Protein AF-A0ABD5U8H1-F1 (afdb_monomer_lite)

Radius of gyration: 17.88 Å; chains: 1; bounding box: 56×16×45 Å

Secondary structure (DSSP, 8-state):
-HHHHHHHHHHHHHHHHHHHHHHHHHHHHHSS--HHHHHHHHHHHHHHHHHHHHTT-S-GGGTTTHHHHHHHHHHHHHHHHHHHHHHHHHHHHTTTT-

Structure (mmCIF, N/CA/C/O backbone):
data_AF-A0ABD5U8H1-F1
#
_entry.id   AF-A0ABD5U8H1-F1
#
loop_
_atom_site.group_PDB
_atom_site.id
_atom_site.type_symbol
_atom_site.label_atom_id
_atom_site.label_alt_id
_atom_site.label_comp_id
_atom_site.label_asym_id
_atom_site.label_entity_id
_atom_site.label_seq_id
_atom_site.pdbx_PDB_ins_code
_atom_site.Cartn_x
_atom_site.Cartn_y
_atom_site.Cartn_z
_atom_site.occupancy
_atom_site.B_iso_or_equiv
_atom_site.auth_seq_id
_atom_site.auth_comp_id
_atom_site.auth_asym_id
_atom_site.auth_atom_id
_atom_site.pdbx_PDB_model_num
ATOM 1 N N . MET A 1 1 ? 19.937 7.584 -15.612 1.00 54.69 1 MET A N 1
ATOM 2 C CA . MET A 1 1 ? 18.563 8.091 -15.363 1.00 54.69 1 MET A CA 1
ATOM 3 C C . MET A 1 1 ? 17.659 7.040 -14.706 1.00 54.69 1 MET A C 1
ATOM 5 O O . MET A 1 1 ? 16.770 7.414 -13.962 1.00 54.69 1 MET A O 1
ATOM 9 N N . VAL A 1 2 ? 17.932 5.749 -14.923 1.00 56.09 2 VAL A N 1
ATOM 10 C CA . VAL A 1 2 ? 17.221 4.566 -14.387 1.00 56.09 2 VAL A CA 1
ATOM 11 C C . VAL A 1 2 ? 17.178 4.489 -12.841 1.00 56.09 2 VAL A C 1
ATOM 13 O O . VAL A 1 2 ? 16.199 4.005 -12.281 1.00 56.09 2 VAL A O 1
ATOM 16 N N . ASP A 1 3 ? 18.189 5.034 -12.156 1.00 66.56 3 ASP A N 1
ATOM 17 C CA . ASP A 1 3 ? 18.376 4.924 -10.696 1.00 66.56 3 ASP A CA 1
ATOM 18 C C . ASP A 1 3 ? 17.380 5.772 -9.874 1.00 66.56 3 ASP A C 1
ATOM 20 O O . ASP A 1 3 ? 16.738 5.298 -8.939 1.00 66.56 3 ASP A O 1
ATOM 24 N N . ALA A 1 4 ? 17.143 7.020 -10.292 1.00 78.69 4 ALA A N 1
ATOM 25 C CA . ALA A 1 4 ? 16.217 7.912 -9.591 1.00 78.69 4 ALA A CA 1
ATOM 26 C C . ALA A 1 4 ? 14.754 7.447 -9.705 1.00 78.69 4 ALA A C 1
ATOM 28 O O . ALA A 1 4 ? 13.986 7.586 -8.756 1.00 78.69 4 ALA A O 1
ATOM 29 N N . ALA A 1 5 ? 14.366 6.872 -10.849 1.00 76.69 5 ALA A N 1
ATOM 30 C CA . ALA A 1 5 ? 13.008 6.377 -11.065 1.00 76.69 5 ALA A CA 1
ATOM 31 C C . ALA A 1 5 ? 12.675 5.201 -10.134 1.00 76.69 5 ALA A C 1
ATOM 33 O O . ALA A 1 5 ? 11.600 5.180 -9.539 1.00 76.69 5 ALA A O 1
ATOM 34 N N . LEU A 1 6 ? 13.613 4.263 -9.950 1.00 78.19 6 LEU A N 1
ATOM 35 C CA . LEU A 1 6 ? 13.425 3.117 -9.058 1.00 78.19 6 LEU A CA 1
ATOM 36 C C . LEU A 1 6 ? 13.295 3.557 -7.590 1.00 78.19 6 LEU A C 1
ATOM 38 O O . LEU A 1 6 ? 12.461 3.034 -6.852 1.00 78.19 6 LEU A O 1
ATOM 42 N N . LEU A 1 7 ? 14.077 4.565 -7.192 1.00 85.94 7 LEU A N 1
ATOM 43 C CA . LEU A 1 7 ? 14.004 5.208 -5.878 1.00 85.94 7 LEU A CA 1
ATOM 44 C C . LEU A 1 7 ? 12.623 5.821 -5.615 1.00 85.94 7 LEU A C 1
ATOM 46 O O . LEU A 1 7 ? 12.037 5.592 -4.558 1.00 85.94 7 LEU A O 1
ATOM 50 N N . TRP A 1 8 ? 12.073 6.550 -6.589 1.00 82.56 8 TRP A N 1
ATOM 51 C CA . TRP A 1 8 ? 10.736 7.135 -6.478 1.00 82.56 8 TRP A CA 1
ATOM 52 C C . TRP A 1 8 ? 9.634 6.080 -6.462 1.00 82.56 8 TRP A C 1
ATOM 54 O O . TRP A 1 8 ? 8.703 6.196 -5.667 1.00 82.56 8 TRP A O 1
ATOM 64 N N . ILE A 1 9 ? 9.749 5.027 -7.271 1.00 82.00 9 ILE A N 1
ATOM 65 C CA . ILE A 1 9 ? 8.832 3.880 -7.240 1.00 82.00 9 ILE A CA 1
ATOM 66 C C . ILE A 1 9 ? 8.834 3.237 -5.849 1.00 82.00 9 ILE A C 1
ATOM 68 O O . ILE A 1 9 ? 7.775 3.058 -5.249 1.00 82.00 9 ILE A O 1
ATOM 72 N N . GLY A 1 10 ? 10.018 2.951 -5.301 1.00 79.44 10 GLY A N 1
ATOM 73 C CA . GLY A 1 10 ? 10.162 2.390 -3.959 1.00 79.44 10 GLY A CA 1
ATOM 74 C C . GLY A 1 10 ? 9.585 3.299 -2.871 1.00 79.44 10 GLY A C 1
ATOM 75 O O . GLY A 1 10 ? 8.875 2.821 -1.988 1.00 79.44 10 GLY A O 1
ATOM 76 N N . ALA A 1 11 ? 9.823 4.610 -2.960 1.00 86.06 11 ALA A N 1
ATOM 77 C CA . ALA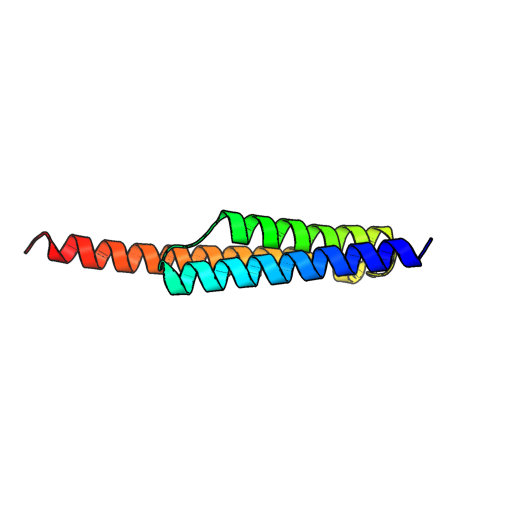 A 1 11 ? 9.292 5.586 -2.011 1.00 86.06 11 ALA A CA 1
ATOM 78 C C . ALA A 1 11 ? 7.756 5.650 -2.037 1.00 86.06 11 ALA A C 1
ATOM 80 O O . ALA A 1 11 ? 7.123 5.600 -0.983 1.00 86.06 11 ALA A O 1
ATOM 81 N N . ASN A 1 12 ? 7.145 5.697 -3.226 1.00 83.56 12 ASN A N 1
ATOM 82 C CA . ASN A 1 12 ? 5.687 5.687 -3.370 1.00 83.56 12 ASN A CA 1
ATOM 83 C C . ASN A 1 12 ? 5.085 4.367 -2.854 1.00 83.56 12 ASN A C 1
ATOM 85 O O . ASN A 1 12 ? 4.082 4.378 -2.141 1.00 83.56 12 ASN A O 1
ATOM 89 N N . ALA A 1 13 ? 5.726 3.229 -3.135 1.00 78.12 13 ALA A N 1
ATOM 90 C CA . ALA A 1 13 ? 5.278 1.933 -2.632 1.00 78.12 13 ALA A CA 1
ATOM 91 C C . ALA A 1 13 ? 5.322 1.878 -1.097 1.00 78.12 13 ALA A C 1
ATOM 93 O O . ALA A 1 13 ? 4.351 1.462 -0.463 1.00 78.12 13 ALA A O 1
ATOM 94 N N . ALA A 1 14 ? 6.411 2.358 -0.490 1.00 85.56 14 ALA A N 1
ATOM 95 C CA . ALA A 1 14 ? 6.550 2.427 0.961 1.00 85.56 14 ALA A CA 1
ATOM 96 C C . ALA A 1 14 ? 5.484 3.336 1.592 1.00 85.56 14 ALA A C 1
ATOM 98 O O . ALA A 1 14 ? 4.853 2.946 2.573 1.00 85.56 14 ALA A O 1
ATOM 99 N N . LEU A 1 15 ? 5.231 4.512 1.007 1.00 84.50 15 LEU A N 1
ATOM 100 C CA . LEU A 1 15 ? 4.196 5.433 1.482 1.00 84.50 15 LEU A CA 1
ATOM 101 C C . LEU A 1 15 ? 2.795 4.819 1.395 1.00 84.50 15 LEU A C 1
ATOM 103 O O . LEU A 1 15 ? 2.030 4.935 2.348 1.00 84.50 15 LEU A O 1
ATOM 107 N N . SER A 1 16 ? 2.482 4.098 0.314 1.00 81.69 16 SER A N 1
ATOM 108 C CA . SER A 1 16 ? 1.210 3.378 0.187 1.00 81.69 16 SER A CA 1
ATOM 109 C C . SER A 1 16 ? 1.032 2.342 1.304 1.00 81.69 16 SER A C 1
ATOM 111 O O . SER A 1 16 ? -0.001 2.329 1.974 1.00 81.69 16 SER A O 1
ATOM 113 N N . VAL A 1 17 ? 2.064 1.538 1.589 1.00 81.75 17 VAL A N 1
ATOM 114 C CA . VAL A 1 17 ? 2.038 0.550 2.685 1.00 81.75 17 VAL A CA 1
ATOM 115 C C . VAL A 1 17 ? 1.874 1.222 4.049 1.00 81.75 17 VAL A C 1
ATOM 117 O O . VAL A 1 17 ? 1.078 0.756 4.863 1.00 81.75 17 VAL A O 1
ATOM 120 N N . VAL A 1 18 ? 2.578 2.329 4.302 1.00 86.00 18 VAL A N 1
ATOM 121 C CA . VAL A 1 18 ? 2.443 3.094 5.551 1.00 86.00 18 VAL A CA 1
ATOM 122 C C . VAL A 1 18 ? 1.026 3.649 5.702 1.00 86.00 18 VAL A C 1
ATOM 124 O O . VAL A 1 18 ? 0.453 3.545 6.783 1.00 86.00 18 VAL A O 1
ATOM 127 N N . SER A 1 19 ? 0.426 4.177 4.632 1.00 81.12 19 SER A N 1
ATOM 128 C CA . SER A 1 19 ? -0.955 4.669 4.647 1.00 81.12 19 SER A CA 1
ATOM 129 C C . SER A 1 19 ? -1.970 3.555 4.919 1.00 81.12 19 SER A C 1
ATOM 131 O O . SER A 1 19 ? -2.889 3.751 5.710 1.00 81.12 19 SER A O 1
ATOM 133 N N . VAL A 1 20 ? -1.779 2.362 4.345 1.00 80.31 20 VAL A N 1
ATOM 134 C CA . VAL A 1 20 ? -2.609 1.186 4.667 1.00 80.31 20 VAL A CA 1
ATOM 135 C C . VAL A 1 20 ? -2.420 0.764 6.125 1.00 80.31 20 VAL A C 1
ATOM 137 O O . VAL A 1 20 ? -3.398 0.482 6.814 1.00 80.31 20 VAL A O 1
ATOM 140 N N . GLY A 1 21 ? -1.183 0.756 6.625 1.00 80.00 21 GLY A N 1
ATOM 141 C CA . GLY A 1 21 ? -0.888 0.467 8.028 1.00 80.00 21 GLY A CA 1
ATOM 142 C C . GLY A 1 21 ? -1.560 1.459 8.980 1.00 80.00 21 GLY A C 1
ATOM 143 O O . GLY A 1 21 ? -2.167 1.043 9.964 1.00 80.00 21 GLY A O 1
ATOM 144 N N . ALA A 1 22 ? -1.520 2.752 8.652 1.00 82.25 22 ALA A N 1
ATOM 145 C CA . ALA A 1 22 ? -2.197 3.807 9.400 1.00 82.25 22 ALA A CA 1
ATOM 146 C C . ALA A 1 22 ? -3.721 3.633 9.374 1.00 82.25 22 ALA A C 1
ATOM 148 O O . ALA A 1 22 ? -4.352 3.720 10.423 1.00 82.25 22 ALA A O 1
ATOM 149 N N . PHE A 1 23 ? -4.296 3.301 8.214 1.00 79.38 23 PHE A N 1
ATOM 150 C CA . PHE A 1 23 ? -5.717 2.983 8.088 1.00 79.38 23 PHE A CA 1
ATOM 151 C C . PHE A 1 23 ? -6.118 1.809 8.995 1.00 79.38 23 PHE A C 1
ATOM 153 O O . PHE A 1 23 ? -7.069 1.922 9.766 1.00 79.38 23 PHE A O 1
ATOM 160 N N . ILE A 1 24 ? -5.377 0.696 8.945 1.00 77.31 24 ILE A N 1
ATOM 161 C CA . ILE A 1 24 ? -5.658 -0.489 9.769 1.00 77.31 24 ILE A CA 1
ATOM 162 C C . ILE A 1 24 ? -5.524 -0.146 11.253 1.00 77.31 24 ILE A C 1
ATOM 164 O O . ILE A 1 24 ? -6.399 -0.496 12.042 1.00 77.31 24 ILE A O 1
ATOM 168 N N . PHE A 1 25 ? -4.455 0.551 11.639 1.00 83.88 25 PHE A N 1
ATOM 169 C CA . PHE A 1 25 ? -4.224 0.950 13.023 1.00 83.88 25 PHE A CA 1
ATOM 170 C C . PHE A 1 25 ? -5.344 1.858 13.543 1.00 83.88 25 PHE A C 1
ATOM 172 O O . PHE A 1 25 ? -5.900 1.600 14.611 1.00 83.88 25 PHE A O 1
ATOM 179 N N . HIS A 1 26 ? -5.726 2.873 12.762 1.00 81.06 26 HIS A N 1
ATOM 180 C CA . HIS A 1 26 ? -6.823 3.773 13.097 1.00 81.06 26 HIS A CA 1
ATOM 181 C C . HIS A 1 26 ? -8.138 3.008 13.233 1.00 81.06 26 HIS A C 1
ATOM 183 O O . HIS A 1 26 ? -8.843 3.174 14.227 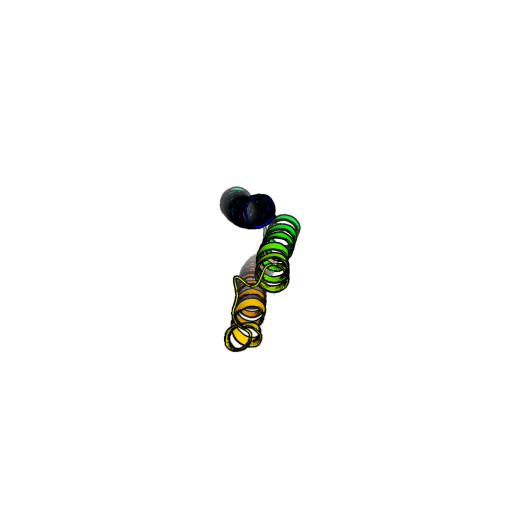1.00 81.06 26 HIS A O 1
ATOM 189 N N . TYR A 1 27 ? -8.442 2.120 12.285 1.00 77.25 27 TYR A N 1
ATOM 190 C CA . TYR A 1 27 ? -9.660 1.318 12.302 1.00 77.25 27 TYR A CA 1
ATOM 191 C C . TYR A 1 27 ? -9.728 0.385 13.517 1.00 77.25 27 TYR A C 1
ATOM 193 O O . TYR A 1 27 ? -10.769 0.291 14.159 1.00 77.25 27 TYR A O 1
ATOM 201 N N . VAL A 1 28 ? -8.621 -0.270 13.880 1.00 81.81 28 VAL A N 1
ATOM 202 C CA . VAL A 1 28 ? -8.559 -1.149 15.061 1.00 81.81 28 VAL A CA 1
ATOM 203 C C . VAL A 1 28 ? -8.786 -0.367 16.357 1.00 81.81 28 VAL A C 1
ATOM 205 O O . VAL A 1 28 ? -9.409 -0.886 17.280 1.00 81.81 28 VAL A O 1
ATOM 208 N N . TRP A 1 29 ? -8.304 0.875 16.438 1.00 83.94 29 TRP A N 1
ATOM 209 C CA . TRP A 1 29 ? -8.392 1.669 17.665 1.00 83.94 29 TRP A CA 1
ATOM 210 C C . TRP A 1 29 ? -9.724 2.404 17.818 1.00 83.94 29 TRP A C 1
ATOM 212 O O . TRP A 1 29 ? -10.317 2.425 18.895 1.00 83.94 29 TRP A O 1
ATOM 222 N N . THR A 1 30 ? -10.193 3.023 16.739 1.00 82.50 30 THR A N 1
ATOM 223 C CA . THR A 1 30 ? -11.360 3.917 16.751 1.00 82.50 30 THR A CA 1
ATOM 224 C C . THR A 1 30 ? -12.639 3.226 16.298 1.00 82.50 30 THR A C 1
ATOM 226 O O . THR A 1 30 ? -13.721 3.731 16.566 1.00 82.50 30 THR A O 1
ATOM 229 N N . HIS A 1 31 ? -12.534 2.061 15.647 1.00 74.19 31 HIS A N 1
ATOM 230 C CA . HIS A 1 31 ? -13.638 1.387 14.954 1.00 74.19 31 HIS A CA 1
ATOM 231 C C . HIS A 1 31 ? -14.280 2.241 13.844 1.00 74.19 31 HIS A C 1
ATOM 233 O O . HIS A 1 31 ? -15.357 1.906 13.344 1.00 74.19 31 HIS A O 1
ATOM 239 N N . GLU A 1 32 ? -13.598 3.306 13.414 1.00 75.44 32 GLU A N 1
ATOM 240 C CA . GLU A 1 32 ? -14.036 4.208 12.357 1.00 75.44 32 GLU A CA 1
ATOM 241 C C . GLU A 1 32 ? -13.097 4.124 11.143 1.00 75.44 32 GLU A C 1
ATOM 243 O O . GLU A 1 32 ? -11.868 4.074 11.294 1.00 75.44 32 GLU A O 1
ATOM 248 N N . PRO A 1 33 ? -13.652 4.079 9.917 1.00 67.31 33 PRO A N 1
ATOM 249 C CA . PRO A 1 33 ? -12.851 4.060 8.704 1.00 67.31 33 PRO A CA 1
ATOM 250 C C . PRO A 1 33 ? -12.201 5.429 8.456 1.00 67.31 33 PRO A C 1
ATOM 252 O O . PRO A 1 33 ? -12.888 6.431 8.263 1.00 67.31 33 PRO A O 1
ATOM 255 N N . ASP A 1 34 ? -10.869 5.455 8.397 1.00 75.81 34 ASP A N 1
ATOM 256 C CA . ASP A 1 34 ? -10.112 6.639 7.983 1.00 75.81 34 ASP A CA 1
ATOM 257 C C . ASP A 1 34 ? -10.024 6.706 6.450 1.00 75.81 34 ASP A C 1
ATOM 259 O O . ASP A 1 34 ? -9.139 6.128 5.810 1.00 75.81 34 ASP A O 1
ATOM 263 N N . TYR A 1 35 ? -10.975 7.419 5.847 1.00 73.50 35 TYR A N 1
ATOM 264 C CA . TYR A 1 35 ? -11.044 7.599 4.397 1.00 73.50 35 TYR A CA 1
ATOM 265 C C . TYR A 1 35 ? -9.853 8.382 3.826 1.00 73.50 35 TYR A C 1
ATOM 267 O O . TYR A 1 35 ? -9.500 8.175 2.663 1.00 73.50 35 TYR A O 1
ATOM 275 N N . PHE A 1 36 ?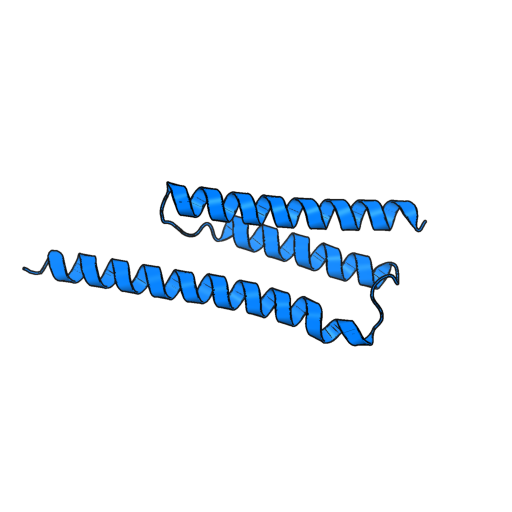 -9.203 9.244 4.617 1.00 75.44 36 PHE A N 1
ATOM 276 C CA . PHE A 1 36 ? -8.019 9.975 4.164 1.00 75.44 36 PHE A CA 1
ATOM 277 C C . PHE A 1 36 ? -6.822 9.040 4.045 1.00 75.44 36 PHE A C 1
ATOM 279 O O . PHE A 1 36 ? -6.138 9.061 3.022 1.00 75.44 36 PHE A O 1
ATOM 286 N N . ALA A 1 37 ? -6.603 8.172 5.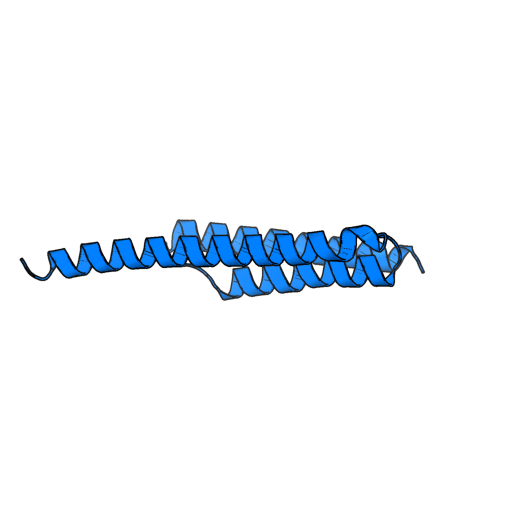035 1.00 72.56 37 ALA A N 1
ATOM 287 C CA . ALA A 1 37 ? -5.543 7.169 4.977 1.00 72.56 37 ALA A CA 1
ATOM 288 C C . ALA A 1 37 ? -5.702 6.238 3.759 1.00 72.56 37 ALA A C 1
ATOM 290 O O . ALA A 1 37 ? -4.727 5.950 3.062 1.00 72.56 37 ALA A O 1
ATOM 291 N N . VAL A 1 38 ? -6.937 5.842 3.433 1.00 73.12 38 VAL A N 1
ATOM 292 C CA . VAL A 1 38 ? -7.232 5.043 2.229 1.00 73.12 38 VAL A CA 1
ATOM 293 C C . VAL A 1 38 ? -6.983 5.837 0.943 1.00 73.12 38 VAL A C 1
ATOM 295 O O . VAL A 1 38 ? -6.382 5.310 0.007 1.00 73.12 38 VAL A O 1
ATOM 298 N N . ALA A 1 39 ? -7.398 7.105 0.888 1.00 76.12 39 ALA A N 1
ATOM 299 C CA . ALA A 1 39 ? -7.165 7.959 -0.274 1.00 76.12 39 ALA A CA 1
ATOM 300 C C . ALA A 1 39 ? -5.665 8.163 -0.538 1.00 76.12 39 ALA A C 1
ATOM 302 O O . ALA A 1 39 ? -5.217 8.019 -1.675 1.00 76.12 39 ALA A O 1
ATOM 303 N N . PHE A 1 40 ? -4.869 8.413 0.507 1.00 75.12 40 PHE A N 1
ATOM 304 C CA . PHE A 1 40 ? -3.414 8.503 0.385 1.00 75.12 40 PHE A CA 1
ATOM 305 C C . PHE A 1 40 ? -2.805 7.188 -0.098 1.00 75.12 40 PHE A C 1
ATOM 307 O O . PHE A 1 40 ? -2.019 7.201 -1.043 1.00 75.12 40 PHE A O 1
ATOM 314 N N . ALA A 1 41 ? -3.210 6.048 0.469 1.00 74.44 41 ALA A N 1
ATOM 315 C CA . ALA A 1 41 ? -2.740 4.739 0.016 1.00 74.44 41 ALA A CA 1
ATOM 316 C C . ALA A 1 41 ? -2.985 4.520 -1.486 1.00 74.44 41 ALA A C 1
ATOM 318 O O . ALA A 1 41 ? -2.094 4.028 -2.185 1.00 74.44 41 ALA A O 1
ATOM 319 N N . ALA A 1 42 ? -4.159 4.928 -1.979 1.00 75.88 42 ALA A N 1
ATOM 320 C CA . ALA A 1 42 ? -4.533 4.829 -3.385 1.00 75.88 42 ALA A CA 1
ATOM 321 C C . ALA A 1 42 ? -3.713 5.768 -4.282 1.00 75.88 42 ALA A C 1
ATOM 323 O O . ALA A 1 42 ? -3.230 5.335 -5.326 1.00 75.88 42 ALA A O 1
ATOM 324 N N . VAL A 1 43 ? -3.509 7.024 -3.870 1.00 80.69 43 VAL A N 1
ATOM 325 C CA . VAL A 1 43 ? -2.701 8.002 -4.621 1.00 80.69 43 VAL A CA 1
ATOM 326 C C . VAL A 1 43 ? -1.255 7.530 -4.746 1.00 80.69 43 VAL A C 1
ATOM 328 O O . VAL A 1 43 ? -0.709 7.509 -5.848 1.00 80.69 43 VAL A O 1
ATOM 331 N N . TRP A 1 44 ? -0.645 7.082 -3.647 1.00 80.69 44 TRP A N 1
ATOM 332 C CA . TRP A 1 44 ? 0.728 6.581 -3.669 1.00 80.69 44 TRP A CA 1
ATOM 333 C C . TRP A 1 44 ? 0.859 5.304 -4.510 1.00 80.69 44 TRP A C 1
ATOM 335 O O . TRP A 1 44 ? 1.811 5.165 -5.276 1.00 80.69 44 TRP A O 1
ATOM 345 N N . ALA A 1 45 ? -0.121 4.397 -4.442 1.00 76.38 45 ALA A N 1
ATOM 346 C CA . ALA A 1 45 ? -0.153 3.206 -5.291 1.00 76.38 45 ALA A CA 1
ATOM 347 C C . ALA A 1 45 ? -0.306 3.552 -6.783 1.00 76.38 45 ALA A C 1
ATOM 349 O O . ALA A 1 45 ? 0.357 2.947 -7.624 1.00 76.38 45 ALA A O 1
ATOM 350 N N . ALA A 1 46 ? -1.134 4.543 -7.123 1.00 77.44 46 ALA A N 1
ATOM 351 C CA . ALA A 1 46 ? -1.260 5.034 -8.493 1.00 77.44 46 ALA A CA 1
ATOM 352 C C . ALA A 1 46 ? 0.059 5.647 -8.992 1.00 77.44 46 ALA A C 1
ATOM 354 O O . ALA A 1 46 ? 0.483 5.345 -10.107 1.00 77.44 46 ALA A O 1
ATOM 355 N N . GLY A 1 47 ? 0.754 6.408 -8.139 1.00 77.00 47 GLY A N 1
ATOM 356 C CA . GLY A 1 47 ? 2.074 6.965 -8.438 1.00 77.00 47 GLY A CA 1
ATOM 357 C C . GLY A 1 47 ? 3.114 5.892 -8.770 1.00 77.00 47 GLY A C 1
ATOM 358 O O . GLY A 1 47 ? 3.856 6.042 -9.736 1.00 77.00 47 GLY A O 1
ATOM 359 N N . VAL A 1 48 ? 3.131 4.763 -8.046 1.00 79.94 48 VAL A N 1
ATOM 360 C CA . VAL A 1 48 ? 3.987 3.602 -8.374 1.00 79.94 48 VAL A CA 1
ATOM 361 C C . VAL A 1 48 ? 3.740 3.099 -9.796 1.00 79.94 48 VAL A C 1
ATOM 363 O O . VAL A 1 48 ? 4.695 2.829 -10.527 1.00 79.94 48 VAL A O 1
ATOM 366 N N . VAL A 1 49 ? 2.469 2.969 -10.185 1.00 74.56 49 VAL A N 1
ATOM 367 C CA . VAL A 1 49 ? 2.078 2.475 -11.511 1.00 74.56 49 VAL A CA 1
ATOM 368 C C . VAL A 1 49 ? 2.491 3.472 -12.587 1.00 74.56 49 VAL A C 1
ATOM 370 O O . VAL A 1 49 ? 3.179 3.086 -13.526 1.00 74.56 49 VAL A O 1
ATOM 373 N N . GLU A 1 50 ? 2.152 4.751 -12.423 1.00 79.31 50 GLU A N 1
ATOM 374 C CA . GLU A 1 50 ? 2.498 5.810 -13.376 1.00 79.31 50 GLU A CA 1
ATOM 375 C C . GLU A 1 50 ? 4.016 5.923 -13.578 1.00 79.31 50 GLU A C 1
ATOM 377 O O . GLU A 1 50 ? 4.499 5.925 -14.712 1.00 79.31 50 GLU A O 1
ATOM 382 N N . LEU A 1 51 ? 4.792 5.930 -12.488 1.00 80.25 51 LEU A N 1
ATOM 383 C CA . LEU A 1 51 ? 6.252 5.958 -12.554 1.00 80.25 51 LEU A CA 1
ATOM 384 C C . LEU A 1 51 ? 6.806 4.697 -13.221 1.00 80.25 51 LEU A C 1
ATOM 386 O O . LEU A 1 51 ? 7.681 4.813 -14.078 1.00 80.25 51 LEU A O 1
ATOM 390 N N . GLY A 1 52 ? 6.295 3.512 -12.876 1.00 75.88 52 GLY A N 1
ATOM 391 C CA . GLY A 1 52 ? 6.697 2.240 -13.484 1.00 75.88 52 GLY A CA 1
ATOM 392 C C . GLY A 1 52 ? 6.419 2.173 -14.988 1.00 75.88 52 GLY A C 1
ATOM 393 O O . GLY A 1 52 ? 7.222 1.610 -15.734 1.00 75.88 52 GLY A O 1
ATOM 394 N N . MET A 1 53 ? 5.332 2.803 -15.443 1.00 75.31 53 MET A N 1
ATOM 395 C CA . MET A 1 53 ? 5.012 2.977 -16.862 1.00 75.31 53 MET A CA 1
ATOM 396 C C . MET A 1 53 ? 5.984 3.939 -17.542 1.00 75.31 53 MET A C 1
ATOM 398 O O . MET A 1 53 ? 6.610 3.585 -18.538 1.00 75.31 53 MET A O 1
ATOM 402 N N . ALA A 1 54 ? 6.151 5.141 -16.983 1.00 78.38 54 ALA A N 1
ATOM 403 C CA . ALA A 1 54 ? 6.985 6.193 -17.562 1.00 78.38 54 ALA A CA 1
ATOM 404 C C . ALA A 1 54 ? 8.466 5.795 -17.663 1.00 78.38 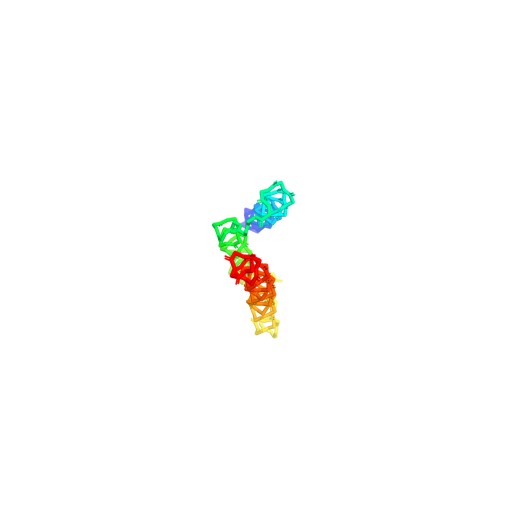54 ALA A C 1
ATOM 406 O O . ALA A 1 54 ? 9.191 6.287 -18.526 1.00 78.38 54 ALA A O 1
ATOM 407 N N . SER A 1 55 ? 8.920 4.895 -16.790 1.00 79.69 55 SER A N 1
ATOM 408 C CA . SER A 1 55 ? 10.293 4.384 -16.784 1.00 79.69 55 SER A CA 1
ATOM 409 C C . SER A 1 55 ? 10.477 3.058 -17.533 1.00 79.69 55 SER A C 1
ATOM 411 O O . SER A 1 55 ? 11.602 2.568 -17.614 1.00 79.69 55 SER A O 1
ATOM 413 N N . GLY A 1 56 ? 9.415 2.503 -18.132 1.00 75.62 56 GLY A N 1
ATOM 414 C CA . GLY A 1 56 ? 9.479 1.294 -18.961 1.00 75.62 56 GLY A CA 1
ATOM 415 C C . GLY A 1 56 ? 9.640 -0.018 -18.184 1.00 75.62 56 GLY A C 1
ATOM 416 O O . GLY A 1 56 ? 9.932 -1.048 -18.787 1.00 75.62 56 GLY A O 1
ATOM 417 N N . TYR A 1 57 ? 9.453 -0.005 -16.859 1.00 72.50 57 TYR A N 1
ATOM 418 C CA . TYR A 1 57 ? 9.522 -1.210 -16.022 1.00 72.50 57 TYR A CA 1
ATOM 419 C C . TYR A 1 57 ? 8.249 -2.057 -16.072 1.00 72.50 57 TYR A C 1
ATOM 421 O O . TYR A 1 57 ? 8.296 -3.250 -15.774 1.00 72.50 57 TYR A O 1
ATOM 429 N N . VAL A 1 58 ? 7.111 -1.457 -16.429 1.00 67.69 58 VAL A N 1
ATOM 430 C CA . VAL A 1 58 ? 5.824 -2.151 -16.540 1.00 67.69 58 VAL A CA 1
ATOM 431 C C . VAL A 1 58 ? 5.486 -2.338 -18.023 1.00 67.69 58 VAL A C 1
ATOM 433 O O . VAL A 1 58 ? 5.237 -1.345 -18.707 1.00 67.69 58 VAL A O 1
ATOM 436 N N . PRO A 1 59 ? 5.480 -3.578 -18.548 1.00 63.34 59 PRO A N 1
ATOM 437 C CA . PRO A 1 59 ? 5.134 -3.830 -19.942 1.00 63.34 59 PRO A CA 1
ATOM 438 C C . PRO A 1 59 ? 3.650 -3.529 -20.213 1.00 63.34 59 PRO A C 1
ATOM 440 O O . PRO A 1 59 ? 2.776 -3.887 -19.430 1.00 63.34 59 PRO A O 1
ATOM 443 N N . GLU A 1 60 ? 3.352 -2.924 -21.365 1.00 60.91 60 GLU A N 1
ATOM 444 C CA . GLU A 1 60 ? 2.010 -2.468 -21.765 1.00 60.91 60 GLU A CA 1
ATOM 445 C C . GLU A 1 60 ? 0.831 -3.452 -21.542 1.00 60.91 60 GLU A C 1
ATOM 447 O O . GLU A 1 60 ? -0.243 -2.995 -21.152 1.00 60.91 60 GLU A O 1
ATOM 452 N N . PRO A 1 61 ? 0.947 -4.788 -21.704 1.00 57.50 61 PRO A N 1
ATOM 453 C CA . PRO A 1 61 ? -0.191 -5.685 -21.471 1.00 57.50 61 PRO A CA 1
ATOM 454 C C . PRO A 1 61 ? -0.661 -5.788 -20.007 1.00 57.50 61 PRO A C 1
ATOM 456 O O . PRO A 1 61 ? -1.796 -6.200 -19.775 1.00 57.50 61 PRO A O 1
ATOM 459 N N . THR A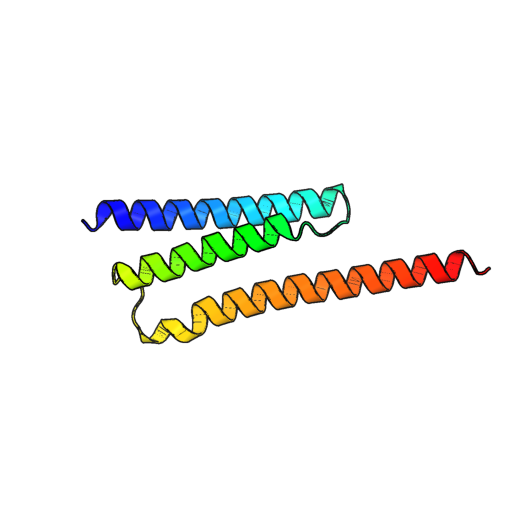 1 62 ? 0.144 -5.412 -19.003 1.00 56.97 62 THR A N 1
ATOM 460 C CA . THR A 1 62 ? -0.290 -5.416 -17.587 1.00 56.97 62 THR A CA 1
ATOM 461 C C . THR A 1 62 ? -0.997 -4.123 -17.158 1.00 56.97 62 THR A C 1
ATOM 463 O O . THR A 1 62 ? -1.577 -4.077 -16.067 1.00 56.97 62 THR A O 1
ATOM 466 N N . LEU A 1 63 ? -1.034 -3.108 -18.035 1.00 52.50 63 LEU A N 1
ATOM 467 C CA . LEU A 1 63 ? -1.597 -1.770 -17.794 1.00 52.50 63 LEU A CA 1
ATOM 468 C C . LEU A 1 63 ? -3.064 -1.761 -17.375 1.00 52.50 63 LEU A C 1
ATOM 470 O O . LEU A 1 63 ? -3.470 -0.923 -16.579 1.00 52.50 63 LEU A O 1
ATOM 474 N N . PHE A 1 64 ? -3.869 -2.682 -17.899 1.00 52.56 64 PHE A N 1
ATOM 475 C CA . PHE A 1 64 ? -5.301 -2.717 -17.603 1.00 52.56 64 PHE A CA 1
ATOM 476 C C . PHE A 1 64 ? -5.638 -3.494 -16.336 1.00 52.56 64 PHE A C 1
ATOM 478 O O . PHE A 1 64 ? -6.724 -3.327 -15.795 1.00 52.56 64 PHE A O 1
ATOM 485 N N . HIS A 1 65 ? -4.739 -4.342 -15.841 1.00 57.25 65 HIS A N 1
ATOM 486 C CA . HIS A 1 65 ? -5.050 -5.202 -14.704 1.00 57.25 65 HIS A CA 1
ATOM 487 C C . HIS A 1 65 ? -4.640 -4.579 -13.379 1.00 57.25 65 HIS A C 1
ATOM 489 O O . HIS A 1 65 ? -5.417 -4.620 -12.434 1.00 57.25 65 HIS A O 1
ATOM 495 N N . VAL A 1 66 ? -3.474 -3.942 -13.299 1.00 61.34 66 VAL A N 1
ATOM 496 C CA . VAL A 1 66 ? -2.961 -3.419 -12.024 1.00 61.34 66 VAL A CA 1
ATOM 497 C C . VAL A 1 66 ? -3.817 -2.275 -11.452 1.00 61.34 66 VAL A C 1
ATOM 499 O O . VAL A 1 66 ? -4.323 -2.433 -10.341 1.00 61.34 66 VAL A O 1
ATOM 502 N N . PRO A 1 67 ? -4.068 -1.159 -12.164 1.00 57.69 67 PRO A N 1
ATOM 503 C CA . PRO A 1 67 ? -4.878 -0.063 -11.624 1.00 57.69 67 PRO A CA 1
ATOM 504 C C . PRO A 1 67 ? -6.343 -0.462 -11.406 1.00 57.69 67 PRO A C 1
ATOM 506 O O . PRO A 1 67 ? -6.966 0.007 -10.456 1.00 57.69 67 PRO A O 1
ATOM 509 N N . VAL A 1 68 ? -6.884 -1.370 -12.225 1.00 58.47 68 VAL A N 1
ATOM 510 C CA . VAL A 1 68 ? -8.242 -1.910 -12.051 1.00 58.47 68 VAL A CA 1
ATOM 511 C C . VAL A 1 68 ? -8.329 -2.787 -10.806 1.00 58.47 68 VAL A C 1
ATOM 513 O O . VAL A 1 68 ? -9.283 -2.650 -10.050 1.00 58.47 68 VAL A O 1
ATOM 516 N N . VAL A 1 69 ? -7.332 -3.636 -10.543 1.00 63.62 69 VAL A N 1
ATOM 517 C CA . VAL A 1 69 ? -7.269 -4.460 -9.325 1.00 63.62 69 VAL A CA 1
ATOM 518 C C . VAL A 1 69 ? -7.085 -3.591 -8.084 1.00 63.62 69 VAL A C 1
ATOM 520 O O . VAL A 1 69 ? -7.740 -3.842 -7.077 1.00 63.62 69 VAL A O 1
ATOM 523 N N . VAL A 1 70 ? -6.262 -2.541 -8.150 1.00 66.44 70 VAL A N 1
ATOM 524 C CA . VAL A 1 70 ? -6.101 -1.583 -7.043 1.00 66.44 70 VAL A CA 1
ATOM 525 C C . VAL A 1 70 ? -7.405 -0.823 -6.790 1.00 66.44 70 VAL A C 1
ATOM 527 O O . VAL A 1 70 ? -7.860 -0.768 -5.650 1.00 66.44 70 VAL A O 1
ATOM 530 N N . CYS A 1 71 ? -8.065 -0.314 -7.835 1.00 64.25 71 CYS A N 1
ATOM 531 C CA . CYS A 1 71 ? -9.366 0.348 -7.703 1.00 64.25 71 CYS A CA 1
ATOM 532 C C . CYS A 1 71 ? -10.448 -0.598 -7.172 1.00 64.25 71 CYS A C 1
ATOM 534 O O . CYS A 1 71 ? -11.207 -0.211 -6.288 1.00 64.25 71 CYS A O 1
ATOM 536 N N . LEU A 1 72 ? -10.505 -1.839 -7.662 1.00 64.69 72 LEU A N 1
ATOM 537 C CA . LEU A 1 72 ? -11.417 -2.867 -7.157 1.00 64.69 72 LEU A CA 1
ATOM 538 C C . LEU A 1 72 ? -11.129 -3.189 -5.694 1.00 64.69 72 LEU A C 1
ATOM 540 O O . LEU A 1 72 ? -12.062 -3.279 -4.907 1.00 64.69 72 LEU A O 1
ATOM 544 N N . GLY A 1 73 ? -9.859 -3.320 -5.311 1.00 69.75 73 GLY A N 1
ATOM 545 C CA . GLY A 1 73 ? -9.456 -3.560 -3.929 1.00 69.75 73 GLY A CA 1
ATOM 546 C C . GLY A 1 73 ? -9.916 -2.436 -3.004 1.00 69.75 73 GLY A C 1
ATOM 547 O O . GLY A 1 73 ? -10.564 -2.699 -1.994 1.00 69.75 73 GLY A O 1
ATOM 548 N N . VAL A 1 74 ? -9.667 -1.182 -3.385 1.00 68.88 74 VAL A N 1
ATOM 549 C CA . VAL A 1 74 ? -10.111 -0.007 -2.620 1.00 68.88 74 VAL A CA 1
ATOM 550 C C . VAL A 1 74 ? -11.639 0.069 -2.557 1.00 68.88 74 VAL A C 1
ATOM 552 O O . VAL A 1 74 ? -12.188 0.274 -1.477 1.00 68.88 74 VAL A O 1
ATOM 555 N N . ALA A 1 75 ? -12.338 -0.155 -3.673 1.00 65.44 75 ALA A N 1
ATOM 556 C CA . ALA A 1 75 ? -13.800 -0.135 -3.724 1.00 65.44 75 ALA A CA 1
ATOM 557 C C . ALA A 1 75 ? -14.435 -1.248 -2.876 1.00 65.44 75 ALA A C 1
ATOM 559 O O . ALA A 1 75 ? -15.421 -1.005 -2.183 1.00 65.44 75 ALA A O 1
ATOM 560 N N . LEU A 1 76 ? -13.865 -2.456 -2.889 1.00 70.25 76 LEU A N 1
ATOM 561 C CA . LEU A 1 76 ? -14.334 -3.581 -2.080 1.00 70.25 76 LEU A CA 1
ATOM 562 C C . LEU A 1 76 ? -14.084 -3.349 -0.590 1.00 70.25 76 LEU A C 1
ATOM 564 O O . LEU A 1 76 ? -14.960 -3.636 0.223 1.00 70.25 76 LEU A O 1
ATOM 568 N N . VAL A 1 77 ? -12.920 -2.804 -0.226 1.00 70.75 77 VAL A N 1
ATOM 569 C CA . VAL A 1 77 ? -12.600 -2.462 1.166 1.00 70.75 77 VAL A CA 1
ATOM 570 C C . VAL A 1 77 ? -13.527 -1.354 1.661 1.00 70.75 77 VAL A C 1
ATOM 572 O O . VAL A 1 77 ? -14.167 -1.522 2.697 1.00 70.75 77 VAL A O 1
ATOM 575 N N . ALA A 1 78 ? -13.679 -0.268 0.898 1.00 66.50 78 ALA A N 1
ATOM 576 C CA . ALA A 1 78 ? -14.589 0.823 1.235 1.00 66.50 78 ALA A CA 1
ATOM 577 C C . ALA A 1 78 ? -16.041 0.331 1.352 1.00 66.50 78 ALA A C 1
ATOM 579 O O . ALA A 1 78 ? -16.691 0.576 2.365 1.00 66.50 78 ALA A O 1
ATOM 580 N N . GLY A 1 79 ? -16.524 -0.440 0.372 1.00 66.81 79 GLY A N 1
ATOM 581 C CA . GLY A 1 79 ? -17.872 -1.006 0.383 1.00 66.81 79 GLY A CA 1
ATOM 582 C C . GLY A 1 79 ? -18.112 -1.952 1.561 1.00 66.81 79 GLY A C 1
ATOM 583 O O . GLY A 1 79 ? -19.125 -1.836 2.247 1.00 66.81 79 GLY A O 1
ATOM 584 N N . GLY A 1 80 ? -17.168 -2.848 1.858 1.00 67.94 80 GLY A N 1
ATOM 585 C CA . GLY A 1 80 ? -17.262 -3.763 2.999 1.00 67.94 80 GLY A CA 1
ATOM 586 C C . GLY A 1 80 ? -17.307 -3.037 4.347 1.00 67.94 80 GLY A C 1
ATOM 587 O O . GLY A 1 80 ? -18.060 -3.429 5.242 1.00 67.94 80 GLY A O 1
ATOM 588 N N . LEU A 1 81 ? -16.555 -1.943 4.483 1.00 64.69 81 LEU A N 1
ATOM 589 C CA . LEU A 1 81 ? -16.585 -1.085 5.669 1.00 64.69 81 LEU A CA 1
ATOM 590 C C . LEU A 1 81 ? -17.912 -0.327 5.790 1.00 64.69 81 LEU A C 1
ATOM 592 O O . LEU A 1 81 ? -18.474 -0.271 6.885 1.00 64.69 81 LEU A O 1
ATOM 596 N N . SER A 1 82 ? -18.456 0.184 4.681 1.00 61.84 82 SER A N 1
ATOM 597 C CA . SER A 1 82 ? -19.771 0.840 4.658 1.00 61.84 82 SER A CA 1
ATOM 598 C C . SER A 1 82 ? -20.907 -0.114 5.046 1.00 61.84 82 SER A C 1
ATOM 600 O O . SER A 1 82 ? -21.815 0.279 5.782 1.00 61.84 82 SER A O 1
ATOM 602 N N . VAL A 1 83 ? -20.847 -1.382 4.618 1.00 65.12 83 VAL A N 1
ATOM 603 C CA . VAL A 1 83 ? -21.824 -2.415 5.013 1.00 65.12 83 VAL A CA 1
ATOM 604 C C . VAL A 1 83 ? -21.742 -2.699 6.515 1.00 65.12 83 VAL A C 1
ATOM 606 O O . VAL A 1 83 ? -22.763 -2.738 7.198 1.00 65.12 83 VAL A O 1
ATOM 609 N N . ARG A 1 84 ? -20.534 -2.811 7.082 1.00 62.56 84 ARG A N 1
ATOM 610 C CA . ARG A 1 84 ? -20.390 -3.011 8.533 1.00 62.56 84 ARG A CA 1
ATOM 611 C C . ARG A 1 84 ? -20.873 -1.818 9.354 1.00 62.56 84 ARG A C 1
ATOM 613 O O . ARG A 1 84 ? -21.516 -2.020 10.382 1.00 62.56 84 ARG A O 1
ATOM 620 N N . GLN A 1 85 ? -20.604 -0.587 8.916 1.00 63.22 85 GLN A N 1
ATOM 621 C CA . GLN A 1 85 ? -21.124 0.604 9.599 1.00 63.22 85 GLN A CA 1
ATOM 622 C C . GLN A 1 85 ? -22.656 0.652 9.588 1.00 63.22 85 GLN A C 1
ATOM 624 O O . GLN A 1 85 ? -23.262 0.993 10.604 1.00 63.22 85 GLN A O 1
ATOM 629 N N . SER A 1 86 ? -23.293 0.267 8.479 1.00 60.88 86 SER A N 1
ATOM 630 C CA . SER A 1 86 ? -24.757 0.245 8.380 1.00 60.88 86 SER A CA 1
ATOM 631 C C . SER A 1 86 ? -25.393 -0.849 9.247 1.00 60.88 86 SER A C 1
ATOM 633 O O . SER A 1 86 ? -26.414 -0.593 9.884 1.00 60.88 86 SER A O 1
ATOM 635 N N . GLU A 1 87 ? -24.763 -2.019 9.389 1.00 61.66 87 GLU A N 1
ATOM 636 C CA . GLU A 1 87 ? -25.215 -3.048 10.338 1.00 61.66 87 GLU A CA 1
ATOM 637 C C . GLU A 1 87 ? -25.108 -2.600 11.805 1.00 61.66 87 GLU A C 1
ATOM 639 O O . GLU A 1 87 ? -26.011 -2.863 12.608 1.00 61.66 87 GLU A O 1
ATOM 644 N N . ILE A 1 88 ? -24.021 -1.913 12.172 1.00 60.97 88 ILE A N 1
ATOM 645 C CA . ILE A 1 88 ? -23.809 -1.408 13.537 1.00 60.97 88 ILE A CA 1
ATOM 646 C C . ILE A 1 88 ? -24.804 -0.285 13.856 1.00 60.97 88 ILE A C 1
ATOM 648 O O . ILE A 1 88 ? -25.443 -0.320 14.910 1.00 60.97 88 ILE A O 1
ATOM 652 N N . GLY A 1 89 ? -25.001 0.660 12.931 1.00 60.59 89 GLY A N 1
ATOM 653 C CA . GLY A 1 89 ? -25.983 1.737 13.074 1.00 60.59 89 GLY A CA 1
ATOM 654 C C . GLY A 1 89 ? -27.417 1.215 13.200 1.00 60.59 89 GLY A C 1
ATOM 655 O O . GLY A 1 89 ? -28.161 1.655 14.075 1.00 60.59 89 GLY A O 1
ATOM 656 N N . PHE A 1 90 ? -27.787 0.206 12.404 1.00 59.16 90 PHE A N 1
ATOM 657 C CA . PHE A 1 90 ? -29.102 -0.434 12.496 1.00 59.16 90 PHE A CA 1
ATOM 658 C C . PHE A 1 90 ? -29.321 -1.140 13.845 1.00 59.16 90 PHE A C 1
ATOM 660 O O . PHE A 1 90 ? -30.391 -1.029 14.445 1.00 59.16 90 PHE A O 1
ATOM 667 N N . ARG A 1 91 ? -28.303 -1.836 14.373 1.00 59.75 91 ARG A N 1
ATOM 668 C CA . ARG A 1 91 ? -28.389 -2.505 15.685 1.00 59.75 91 ARG A CA 1
ATOM 669 C C . ARG A 1 91 ? -28.521 -1.532 16.855 1.00 59.75 91 ARG A C 1
ATOM 671 O O . ARG A 1 91 ? -29.197 -1.870 17.825 1.00 59.75 91 ARG A O 1
ATOM 678 N N . LEU A 1 92 ? -27.871 -0.372 16.785 1.00 59.94 92 LEU A N 1
ATOM 679 C CA . LEU A 1 92 ? -27.963 0.660 17.821 1.00 59.94 92 LEU A CA 1
ATOM 680 C C . LEU A 1 92 ? -29.324 1.373 17.775 1.00 59.94 92 LEU A C 1
ATOM 682 O O . LEU A 1 92 ? -29.991 1.445 18.801 1.00 59.94 92 LEU A O 1
ATOM 686 N N . GLY A 1 93 ? -29.815 1.757 16.591 1.00 62.91 93 GLY A N 1
ATOM 687 C CA . GLY A 1 93 ? -31.144 2.377 16.452 1.00 62.91 93 GLY A CA 1
ATOM 688 C C . GLY A 1 93 ? -32.314 1.472 16.876 1.00 62.91 93 GLY A C 1
ATOM 689 O O . GLY A 1 93 ? -33.316 1.946 17.409 1.00 62.91 93 GLY A O 1
ATOM 690 N N . ASN A 1 94 ? -32.179 0.152 16.708 1.00 60.97 94 ASN A N 1
ATOM 691 C CA . ASN A 1 94 ? -33.178 -0.821 17.170 1.00 60.97 94 ASN A CA 1
ATOM 692 C C . ASN A 1 94 ? -33.131 -1.080 18.694 1.00 60.97 94 ASN A C 1
ATOM 694 O O . ASN A 1 94 ? -34.030 -1.721 19.235 1.00 60.97 94 ASN A O 1
ATOM 698 N N . ARG A 1 95 ? -32.078 -0.631 19.397 1.00 58.22 95 ARG A N 1
ATOM 699 C CA . ARG A 1 95 ? -32.000 -0.694 20.867 1.00 58.22 95 ARG A CA 1
ATOM 700 C C . ARG A 1 95 ? -32.654 0.505 21.541 1.00 58.22 95 ARG A C 1
ATOM 702 O O . ARG A 1 95 ? -33.268 0.304 22.575 1.00 58.22 95 ARG A O 1
ATOM 709 N N . ASP A 1 96 ? -32.577 1.692 20.945 1.00 59.75 96 ASP A N 1
ATOM 710 C CA . ASP A 1 96 ? -33.165 2.917 21.516 1.00 59.75 96 ASP A CA 1
ATOM 711 C C . ASP A 1 96 ? -34.695 3.004 21.348 1.00 59.75 96 ASP A C 1
ATOM 713 O O . ASP A 1 96 ? -35.344 3.880 21.912 1.00 59.75 96 ASP A O 1
ATOM 717 N N . THR A 1 97 ? -35.289 2.097 20.569 1.00 58.75 97 THR A N 1
ATOM 718 C CA . THR A 1 97 ? -36.740 2.017 20.323 1.00 58.75 97 THR A CA 1
ATOM 719 C C . THR A 1 97 ? -37.467 0.980 21.194 1.00 58.75 97 THR A C 1
ATOM 721 O O . THR A 1 97 ? -38.672 0.788 21.021 1.00 58.75 97 THR A O 1
ATOM 724 N N . ARG A 1 98 ? -36.772 0.323 22.134 1.00 49.41 98 ARG A N 1
ATOM 725 C CA . ARG A 1 98 ? -37.352 -0.560 23.164 1.00 49.41 98 ARG A CA 1
ATOM 726 C C . ARG A 1 98 ? -37.135 0.006 24.557 1.00 49.41 98 ARG A C 1
ATOM 728 O O . ARG A 1 98 ? -38.056 -0.182 25.378 1.00 49.41 98 ARG A O 1
#

pLDDT: mean 71.16, std 9.51, range [49.41, 86.06]

Sequence (98 aa):
MVDAALLWIGANAALSVVSVGAFIFHYVWTHEPDYFAVAFAAVWAAGVVELGMASGYVPEPTLFHVPVVVCLGVALVAGGLSVRQSEIGFRLGNRDTR

Organism: NCBI:txid3033939

Foldseek 3Di:
DLVVLVVLLVVLQVQLVVLVVVQVVCCVVVVDGDVVSLVSSLVSQVSSLVSCVVSVVDDPVCNVPRNVVSVVVSVCVVVVSVVVVVVVVVVVVVVVVD